Protein AF-A0A7M7HMA4-F1 (afdb_monomer_lite)

Sequence (168 aa):
MIIFNMAAGSAGEPGPPPCKVGDIVTCKNCLEVNIEGEVLAYDPTSRLLALKKPPTSSERKNLCDICIVNLNLVSDFQVKHENAEPPREPPSLDTNKLKRRTDENISEKMMLIQLNSKGISKQGIQLYQTIKKTLKCRWVEDKMIVNEDDRKISFIHILFSYKHVFIK

Structure (mmCIF, N/CA/C/O backbone):
data_AF-A0A7M7HMA4-F1
#
_entry.id   AF-A0A7M7HMA4-F1
#
loop_
_atom_site.group_PDB
_atom_site.id
_atom_site.type_symbol
_atom_site.label_atom_id
_atom_site.label_alt_id
_atom_site.label_comp_id
_atom_site.label_asym_id
_atom_site.label_entity_id
_atom_site.label_seq_id
_atom_site.pdbx_PDB_ins_code
_atom_site.Cartn_x
_atom_site.Cartn_y
_atom_site.Cartn_z
_atom_site.occupancy
_atom_site.B_iso_or_equiv
_atom_site.auth_seq_id
_atom_site.auth_comp_id
_atom_site.auth_asym_id
_atom_site.auth_atom_id
_atom_site.pdbx_PDB_model_num
ATOM 1 N N . MET A 1 1 ? 6.589 27.629 -18.989 1.00 33.84 1 MET A N 1
ATOM 2 C CA . MET A 1 1 ? 5.618 26.839 -19.773 1.00 33.84 1 MET A CA 1
ATOM 3 C C . MET A 1 1 ? 6.386 25.674 -20.376 1.00 33.84 1 MET A C 1
ATOM 5 O O . MET A 1 1 ? 7.094 25.876 -21.349 1.00 33.84 1 MET A O 1
ATOM 9 N N . ILE A 1 2 ? 6.378 24.512 -19.717 1.00 37.97 2 ILE A N 1
ATOM 10 C CA . ILE A 1 2 ? 7.010 23.303 -20.263 1.00 37.97 2 ILE A CA 1
ATOM 11 C C . ILE A 1 2 ? 5.974 22.680 -21.193 1.00 37.97 2 ILE A C 1
ATOM 13 O O . ILE A 1 2 ? 4.891 22.300 -20.753 1.00 37.97 2 ILE A O 1
ATOM 17 N N . ILE A 1 3 ? 6.270 22.692 -22.488 1.00 36.56 3 ILE A N 1
ATOM 18 C CA . ILE A 1 3 ? 5.412 22.134 -23.528 1.00 36.56 3 ILE A CA 1
ATOM 19 C C . ILE A 1 3 ? 5.593 20.615 -23.477 1.00 36.56 3 ILE A C 1
ATOM 21 O O . ILE A 1 3 ? 6.670 20.110 -23.784 1.00 36.56 3 ILE A O 1
ATOM 25 N N . PHE A 1 4 ? 4.549 19.889 -23.074 1.00 38.41 4 PHE A N 1
ATOM 26 C CA . PHE A 1 4 ? 4.471 18.449 -23.297 1.00 38.41 4 PHE A CA 1
ATOM 27 C C . PHE A 1 4 ? 4.302 18.228 -24.799 1.00 38.41 4 PHE A C 1
ATOM 29 O O . PHE A 1 4 ? 3.222 18.445 -25.346 1.00 38.41 4 PHE A O 1
ATOM 36 N N . ASN A 1 5 ? 5.371 17.814 -25.475 1.00 39.03 5 ASN A N 1
ATOM 37 C CA . ASN A 1 5 ? 5.280 17.338 -26.846 1.00 39.03 5 ASN A CA 1
ATOM 38 C C . ASN A 1 5 ? 4.687 15.922 -26.792 1.00 39.03 5 ASN A C 1
ATOM 40 O O . ASN A 1 5 ? 5.403 14.928 -26.697 1.00 39.03 5 ASN A O 1
ATOM 44 N N . MET A 1 6 ? 3.357 15.835 -26.770 1.00 40.09 6 MET A N 1
ATOM 45 C CA . MET A 1 6 ? 2.659 14.590 -27.064 1.00 40.09 6 MET A CA 1
ATOM 46 C C . MET A 1 6 ? 2.845 14.325 -28.554 1.00 40.09 6 MET A C 1
ATOM 48 O O . MET A 1 6 ? 2.221 14.975 -29.391 1.00 40.09 6 MET A O 1
ATOM 52 N N . ALA A 1 7 ? 3.739 13.396 -28.891 1.00 41.75 7 ALA A N 1
ATOM 53 C CA . ALA A 1 7 ? 3.762 12.821 -30.223 1.00 41.75 7 ALA A CA 1
ATOM 54 C C . ALA A 1 7 ? 2.378 12.209 -30.479 1.00 41.75 7 ALA A C 1
ATOM 56 O O . ALA A 1 7 ? 1.981 11.243 -29.828 1.00 41.75 7 ALA A O 1
ATOM 57 N N . ALA A 1 8 ? 1.631 12.818 -31.399 1.00 41.19 8 ALA A N 1
ATOM 58 C CA . ALA A 1 8 ? 0.378 12.301 -31.919 1.00 41.19 8 ALA A CA 1
ATOM 59 C C . ALA A 1 8 ? 0.677 11.061 -32.775 1.00 41.19 8 ALA A C 1
ATOM 61 O O . ALA A 1 8 ? 0.730 11.120 -33.999 1.00 41.19 8 ALA A O 1
ATOM 62 N N . GLY A 1 9 ? 0.943 9.941 -32.110 1.00 37.38 9 GLY A N 1
ATOM 63 C CA . GLY A 1 9 ? 0.923 8.614 -32.701 1.00 37.38 9 GLY A CA 1
ATOM 64 C C . GLY A 1 9 ? -0.357 7.927 -32.259 1.00 37.38 9 GLY A C 1
ATOM 65 O O . GLY A 1 9 ? -0.547 7.678 -31.072 1.00 37.38 9 GLY A O 1
ATOM 66 N N . SER A 1 10 ? -1.248 7.636 -33.202 1.00 47.34 10 SER A N 1
ATOM 67 C CA . SER A 1 10 ? -2.367 6.725 -32.980 1.00 47.34 10 SER A CA 1
ATOM 68 C C . SER A 1 10 ? -1.811 5.352 -32.595 1.00 47.34 10 SER A C 1
ATOM 70 O O . SER A 1 10 ? -1.368 4.595 -33.458 1.00 47.34 10 SER A O 1
ATOM 72 N N . ALA A 1 11 ? -1.798 5.033 -31.310 1.00 42.97 11 ALA A N 1
ATOM 73 C CA . ALA A 1 11 ? -1.409 3.723 -30.824 1.00 42.97 11 ALA A CA 1
ATOM 74 C C . ALA A 1 11 ? -2.515 3.238 -29.894 1.00 42.97 11 ALA A C 1
ATOM 76 O O . ALA A 1 11 ? -2.934 3.969 -28.996 1.00 42.97 11 ALA A O 1
ATOM 77 N N . GLY A 1 12 ? -3.003 2.017 -30.134 1.00 45.50 12 GLY A N 1
ATOM 78 C CA . GLY A 1 12 ? -3.779 1.285 -29.138 1.00 45.50 12 GLY A CA 1
ATOM 79 C C . GLY A 1 12 ? -3.065 1.318 -27.789 1.00 45.50 12 GLY A C 1
ATOM 80 O O . GLY A 1 12 ? -1.862 1.589 -27.744 1.00 45.50 12 GLY A O 1
ATOM 81 N N . GLU A 1 13 ? -3.819 1.105 -26.708 1.00 51.44 13 GLU A N 1
ATOM 82 C CA . GLU A 1 13 ? -3.288 1.201 -25.349 1.00 51.44 13 GLU A CA 1
ATOM 83 C C . GLU A 1 13 ? -1.876 0.615 -25.275 1.00 51.44 13 GLU A C 1
ATOM 85 O O . GLU A 1 13 ? -1.672 -0.521 -25.722 1.00 51.44 13 GLU A O 1
ATOM 90 N N . PRO A 1 14 ? -0.885 1.397 -24.806 1.00 64.62 14 PRO A N 1
ATOM 91 C CA . PRO A 1 14 ? 0.482 0.925 -24.783 1.00 64.62 14 PRO A CA 1
ATOM 92 C C . PRO A 1 14 ? 0.488 -0.392 -24.014 1.00 64.62 14 PRO A C 1
ATOM 94 O O . PRO A 1 14 ? -0.034 -0.467 -22.902 1.00 64.62 14 PRO A O 1
ATOM 97 N N . GLY A 1 15 ? 1.017 -1.442 -24.639 1.00 65.00 15 GLY A N 1
ATOM 98 C CA . GLY A 1 15 ? 1.047 -2.769 -24.042 1.00 65.00 15 GLY A CA 1
ATOM 99 C C . GLY A 1 15 ? 1.762 -2.777 -22.684 1.00 65.00 15 GLY A C 1
ATOM 100 O O . GLY A 1 15 ? 2.364 -1.769 -22.275 1.00 65.00 15 GLY A O 1
ATOM 101 N N . PRO A 1 16 ? 1.707 -3.910 -21.966 1.00 67.38 16 PRO A N 1
ATOM 102 C CA . PRO A 1 16 ? 2.502 -4.079 -20.760 1.00 67.38 16 PRO A CA 1
ATOM 103 C C . PRO A 1 16 ? 3.984 -3.785 -21.066 1.00 67.38 16 PRO A C 1
ATOM 105 O O . PRO A 1 16 ? 4.454 -4.086 -22.169 1.00 67.38 16 PRO A O 1
ATOM 108 N N . PRO A 1 17 ? 4.725 -3.172 -20.125 1.00 72.81 17 PRO A N 1
ATOM 109 C CA . PRO A 1 17 ? 6.148 -2.946 -20.287 1.00 72.81 17 PRO A CA 1
ATOM 110 C C . PRO A 1 17 ? 6.845 -4.295 -20.512 1.00 72.81 17 PRO A C 1
ATOM 112 O O . PRO A 1 17 ? 6.415 -5.307 -19.952 1.00 72.81 17 PRO A O 1
ATOM 115 N N . PRO A 1 18 ? 7.924 -4.329 -21.305 1.00 80.44 18 PRO A N 1
ATOM 116 C CA . PRO A 1 18 ? 8.637 -5.556 -21.647 1.00 80.44 18 PRO A CA 1
ATOM 117 C C . PRO A 1 18 ? 9.526 -6.045 -20.487 1.00 80.44 18 PRO A C 1
ATOM 119 O O . PRO A 1 18 ? 10.686 -6.367 -20.697 1.00 80.44 18 PRO A O 1
ATOM 122 N N . CYS A 1 19 ? 9.020 -6.049 -19.252 1.00 87.62 19 CYS A N 1
ATOM 123 C CA . CYS A 1 19 ? 9.751 -6.466 -18.056 1.00 87.62 19 CYS A CA 1
ATOM 124 C C . CYS A 1 19 ? 8.935 -7.457 -17.220 1.00 87.62 19 CYS A C 1
ATOM 126 O O . CYS A 1 19 ? 7.702 -7.399 -17.185 1.00 87.62 19 CYS A O 1
ATOM 128 N N . LYS A 1 20 ? 9.630 -8.315 -16.479 1.00 90.25 20 LYS A N 1
ATOM 129 C CA . LYS A 1 20 ? 9.062 -9.245 -15.495 1.00 90.25 20 LYS A CA 1
ATOM 130 C C . LYS A 1 20 ? 9.595 -8.953 -14.092 1.00 90.25 20 LYS A C 1
ATOM 132 O O . LYS A 1 20 ? 10.558 -8.216 -13.901 1.00 90.25 20 LYS A O 1
ATOM 137 N N . VAL A 1 21 ? 8.938 -9.535 -13.089 1.00 91.69 21 VAL A N 1
ATOM 138 C CA . VAL A 1 21 ? 9.388 -9.449 -11.692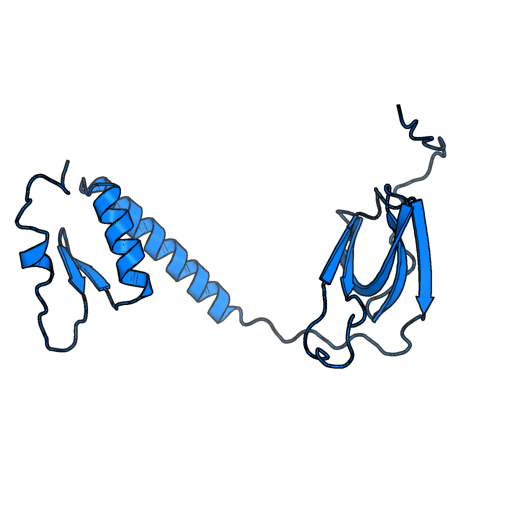 1.00 91.69 21 VAL A CA 1
ATOM 139 C C . VAL A 1 21 ? 10.815 -10.001 -11.570 1.00 91.69 21 VAL A C 1
ATOM 141 O O . VAL A 1 21 ? 11.129 -11.056 -12.119 1.00 91.69 21 VAL A O 1
ATOM 144 N N . GLY A 1 22 ? 11.665 -9.273 -10.849 1.00 91.88 22 GLY A N 1
ATOM 145 C CA . GLY A 1 22 ? 13.089 -9.546 -10.661 1.00 91.88 22 GLY A CA 1
ATOM 146 C C . GLY A 1 22 ? 14.014 -8.852 -11.665 1.00 91.88 22 GLY A C 1
ATOM 147 O O . GLY A 1 22 ? 15.205 -8.736 -11.388 1.00 91.88 22 GLY A O 1
ATOM 148 N N . ASP A 1 23 ? 13.508 -8.359 -12.800 1.00 94.06 23 ASP A N 1
ATOM 149 C CA . ASP A 1 23 ? 14.347 -7.616 -13.748 1.00 94.06 23 ASP A CA 1
ATOM 150 C C . ASP A 1 23 ? 14.871 -6.323 -13.114 1.00 94.06 23 ASP A C 1
ATOM 152 O O . ASP A 1 23 ? 14.167 -5.657 -12.352 1.00 94.06 23 ASP A O 1
ATOM 156 N N . ILE A 1 24 ? 16.089 -5.919 -13.471 1.00 94.38 24 ILE A N 1
ATOM 157 C CA . ILE A 1 24 ? 16.612 -4.593 -13.136 1.00 94.38 24 ILE A CA 1
ATOM 158 C C . ILE A 1 24 ? 16.277 -3.661 -14.287 1.00 94.38 24 ILE A C 1
ATOM 160 O O . ILE A 1 24 ? 16.725 -3.858 -15.419 1.00 94.38 24 ILE A O 1
ATOM 164 N N . VAL A 1 25 ? 15.518 -2.615 -13.984 1.00 95.38 25 VAL A N 1
ATOM 165 C CA . VAL A 1 25 ? 15.090 -1.618 -14.964 1.00 95.38 25 VAL A CA 1
ATOM 166 C C . VAL A 1 25 ? 15.605 -0.244 -14.582 1.00 95.38 25 VAL A C 1
ATOM 168 O O . VAL A 1 25 ? 15.855 0.056 -13.411 1.00 95.38 25 VAL A O 1
ATOM 171 N N . THR A 1 26 ? 15.735 0.615 -15.584 1.00 95.00 26 THR A N 1
ATOM 172 C CA . THR A 1 26 ? 15.928 2.045 -15.391 1.00 95.00 26 THR A CA 1
ATOM 173 C C . THR A 1 26 ? 14.817 2.805 -16.091 1.00 95.00 26 THR A C 1
ATOM 175 O O . THR A 1 26 ? 14.360 2.427 -17.168 1.00 95.00 26 THR A O 1
ATOM 178 N N . CYS A 1 27 ? 14.351 3.868 -15.455 1.00 93.38 27 CYS A N 1
ATOM 179 C CA . CYS A 1 27 ? 13.366 4.756 -16.034 1.00 93.38 27 CYS A CA 1
ATOM 180 C C . CYS A 1 27 ? 13.684 6.203 -15.696 1.00 93.38 27 CYS A C 1
ATOM 182 O O . CYS A 1 27 ? 14.262 6.500 -14.649 1.00 93.38 27 CYS A O 1
ATOM 184 N N . LYS A 1 28 ? 13.290 7.109 -16.581 1.00 94.38 28 LYS A N 1
ATOM 185 C CA . LYS A 1 28 ? 13.464 8.544 -16.399 1.00 94.38 28 LYS A CA 1
ATOM 186 C C . LYS A 1 28 ? 12.111 9.195 -16.165 1.00 94.38 28 LYS A C 1
ATOM 188 O O . LYS A 1 28 ? 11.208 9.074 -16.990 1.00 94.38 28 LYS A O 1
ATOM 193 N N . ASN A 1 29 ? 11.947 9.862 -15.028 1.00 89.31 29 ASN A N 1
ATOM 194 C CA . ASN A 1 29 ? 10.695 10.557 -14.729 1.00 89.31 29 ASN A CA 1
ATOM 195 C C . ASN A 1 29 ? 10.595 11.903 -15.474 1.00 89.31 29 ASN A C 1
ATOM 197 O O . ASN A 1 29 ? 11.555 12.385 -16.072 1.00 89.31 29 ASN A O 1
ATOM 201 N N . CYS A 1 30 ? 9.438 12.558 -15.375 1.00 86.75 30 CYS A N 1
ATOM 202 C CA . CYS A 1 30 ? 9.194 13.882 -15.959 1.00 86.75 30 CYS A CA 1
ATOM 203 C C . CYS A 1 30 ? 10.063 15.030 -15.396 1.00 86.75 30 CYS A C 1
ATOM 205 O O . CYS A 1 30 ? 9.975 16.152 -15.889 1.00 86.75 30 CYS A O 1
ATOM 207 N N . LEU A 1 31 ? 10.883 14.769 -14.372 1.00 89.56 31 LEU A N 1
ATOM 208 C CA . LEU A 1 31 ? 11.862 15.703 -13.809 1.00 89.56 31 LEU A CA 1
ATOM 209 C C . LEU A 1 31 ? 13.293 15.381 -14.270 1.00 89.56 31 LEU A C 1
ATOM 211 O O . LEU A 1 31 ? 14.246 15.866 -13.666 1.00 89.56 31 LEU A O 1
ATOM 215 N N . GLU A 1 32 ? 13.448 14.539 -15.298 1.00 89.75 32 GLU A N 1
ATOM 216 C CA . GLU A 1 32 ? 14.738 14.075 -15.823 1.00 89.75 32 GLU A CA 1
ATOM 217 C C . GLU A 1 32 ? 15.589 13.293 -14.802 1.00 89.75 32 GLU A C 1
ATOM 219 O O . GLU A 1 32 ? 16.795 13.116 -14.980 1.00 89.75 32 GLU A O 1
ATOM 224 N N . VAL A 1 33 ? 14.969 12.780 -13.734 1.00 91.44 33 VAL A N 1
ATOM 225 C CA . VAL A 1 33 ? 15.639 11.956 -12.724 1.00 91.44 33 VAL A CA 1
ATOM 226 C C . VAL A 1 33 ? 15.565 10.491 -13.133 1.00 91.44 33 VAL A C 1
ATOM 228 O O . VAL A 1 33 ? 14.477 9.940 -13.322 1.00 91.44 33 VAL A O 1
ATOM 231 N N . ASN A 1 34 ? 16.731 9.849 -13.208 1.00 93.12 34 ASN A N 1
ATOM 232 C CA . ASN A 1 34 ? 16.841 8.415 -13.438 1.00 93.12 34 ASN A CA 1
ATOM 233 C C . ASN A 1 34 ? 16.541 7.644 -12.150 1.00 93.12 34 ASN A C 1
ATOM 235 O O . ASN A 1 34 ? 17.104 7.914 -11.087 1.00 93.12 34 ASN A O 1
ATOM 239 N N . ILE A 1 35 ? 15.667 6.657 -12.266 1.00 93.38 35 ILE A N 1
ATOM 240 C CA . ILE A 1 35 ? 15.291 5.731 -11.210 1.00 93.38 35 ILE A CA 1
ATOM 241 C C . ILE A 1 35 ? 15.698 4.344 -11.686 1.00 93.38 35 ILE A C 1
ATOM 243 O O . ILE A 1 35 ? 15.300 3.911 -12.763 1.00 93.38 35 ILE A O 1
ATOM 247 N N . GLU A 1 36 ? 16.498 3.655 -10.884 1.00 94.31 36 GLU A N 1
ATOM 248 C CA . GLU A 1 36 ? 16.923 2.284 -11.141 1.00 94.31 36 GLU A CA 1
ATOM 249 C C . GLU A 1 36 ? 16.497 1.386 -9.984 1.00 94.31 36 GLU A C 1
ATOM 251 O O . GLU A 1 36 ? 16.572 1.785 -8.814 1.00 94.31 36 GLU A O 1
ATOM 256 N N . GLY A 1 37 ? 16.035 0.183 -10.311 1.00 94.31 37 GLY A N 1
ATOM 257 C CA . GLY A 1 37 ? 15.653 -0.798 -9.309 1.00 94.31 37 GLY A CA 1
ATOM 258 C C . GLY A 1 37 ? 15.188 -2.123 -9.893 1.00 94.31 37 GLY A C 1
ATOM 259 O O . GLY A 1 37 ? 14.932 -2.248 -11.089 1.00 94.31 37 GLY A O 1
ATOM 260 N N . GLU A 1 38 ? 15.079 -3.100 -9.002 1.00 94.12 38 GLU A N 1
ATOM 261 C CA . GLU A 1 38 ? 14.539 -4.431 -9.270 1.00 94.12 38 GLU A CA 1
ATOM 262 C C . GLU A 1 38 ? 13.004 -4.372 -9.294 1.00 94.12 38 GLU A C 1
ATOM 264 O O . GLU A 1 38 ? 12.386 -3.811 -8.382 1.00 94.12 38 GLU A O 1
ATOM 269 N N . VAL A 1 39 ? 12.375 -4.946 -10.317 1.00 94.31 39 VAL A N 1
ATOM 270 C CA . VAL A 1 39 ? 10.916 -4.990 -10.461 1.00 94.31 39 VAL A CA 1
ATOM 271 C C . VAL A 1 39 ? 10.313 -5.923 -9.414 1.00 94.31 39 VAL A C 1
ATOM 273 O O . VAL A 1 39 ? 10.564 -7.123 -9.419 1.00 94.31 39 VAL A O 1
ATOM 276 N N . LEU A 1 40 ? 9.459 -5.389 -8.542 1.00 93.12 40 LEU A N 1
ATOM 277 C CA . LEU A 1 40 ? 8.732 -6.172 -7.537 1.00 93.12 40 LEU A CA 1
ATOM 278 C C . LEU A 1 40 ? 7.330 -6.565 -7.998 1.00 93.12 40 LEU A C 1
ATOM 280 O O . LEU A 1 40 ? 6.850 -7.648 -7.676 1.00 93.12 40 LEU A O 1
ATOM 284 N N . ALA A 1 41 ? 6.650 -5.659 -8.698 1.00 92.56 41 ALA A N 1
ATOM 285 C CA . ALA A 1 41 ? 5.287 -5.852 -9.170 1.00 92.56 41 ALA A CA 1
ATOM 286 C C . ALA A 1 41 ? 4.951 -4.833 -10.259 1.00 92.56 41 ALA A C 1
ATOM 288 O O . ALA A 1 41 ? 5.509 -3.734 -10.290 1.00 92.56 41 ALA A O 1
ATOM 289 N N . TYR A 1 42 ? 3.985 -5.182 -11.100 1.00 92.38 42 TYR A N 1
ATOM 290 C CA . TYR A 1 42 ? 3.414 -4.305 -12.110 1.00 92.38 42 TYR A CA 1
ATOM 291 C C . TYR A 1 42 ? 1.890 -4.433 -12.072 1.00 92.38 42 TYR A C 1
ATOM 293 O O . TYR A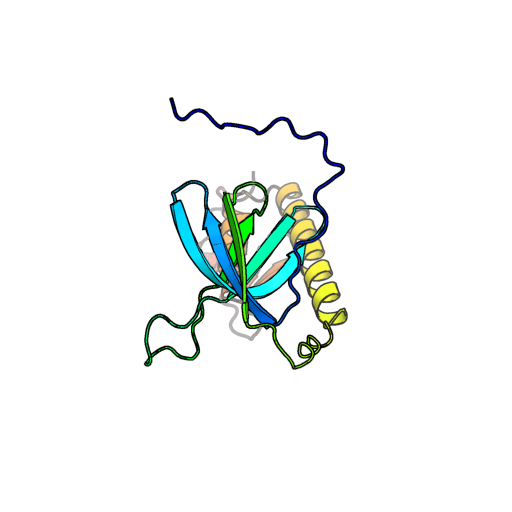 1 42 ? 1.376 -5.551 -12.094 1.00 92.38 42 TYR A O 1
ATOM 301 N N . ASP A 1 43 ? 1.182 -3.304 -12.002 1.00 91.44 43 ASP A N 1
ATOM 302 C CA . ASP A 1 43 ? -0.261 -3.261 -12.238 1.00 91.44 43 ASP A CA 1
ATOM 303 C C . ASP A 1 43 ? -0.538 -2.798 -13.677 1.00 91.44 43 ASP A C 1
ATOM 305 O O . ASP A 1 43 ? -0.310 -1.620 -13.986 1.00 91.44 43 ASP A O 1
ATOM 309 N N . PRO A 1 44 ? -1.062 -3.681 -14.548 1.00 88.38 44 PRO A N 1
ATOM 310 C CA . PRO A 1 44 ? -1.411 -3.329 -15.919 1.00 88.38 44 PRO A CA 1
ATOM 311 C C . PRO A 1 44 ? -2.432 -2.198 -16.016 1.00 88.38 44 PRO A C 1
ATOM 313 O O . PRO A 1 44 ? -2.310 -1.343 -16.888 1.00 88.38 44 PRO A O 1
ATOM 316 N N . THR A 1 45 ? -3.404 -2.163 -15.100 1.00 88.50 45 THR A N 1
ATOM 317 C CA . THR A 1 45 ? -4.557 -1.256 -15.196 1.00 88.50 45 THR A CA 1
ATOM 318 C C . THR A 1 45 ? -4.149 0.192 -14.956 1.00 88.50 45 THR A C 1
ATOM 320 O O . THR A 1 45 ? -4.429 1.071 -15.766 1.00 88.50 45 THR A O 1
ATOM 323 N N . SER A 1 46 ? -3.465 0.460 -13.842 1.00 90.69 46 SER A N 1
ATOM 324 C CA . SER A 1 46 ? -2.998 1.809 -13.501 1.00 90.69 46 SER A CA 1
ATOM 325 C C . SER A 1 46 ? -1.620 2.143 -14.077 1.00 90.69 46 SER A C 1
ATOM 327 O O . SER A 1 46 ? -1.150 3.273 -13.926 1.00 90.69 46 SER A O 1
ATOM 329 N N . ARG A 1 47 ? -0.974 1.180 -14.752 1.00 91.56 47 ARG A N 1
ATOM 330 C CA . ARG A 1 47 ? 0.396 1.271 -15.282 1.00 91.56 47 ARG A CA 1
ATOM 331 C C . ARG A 1 47 ? 1.402 1.706 -14.209 1.00 91.56 47 ARG A C 1
ATOM 333 O O . ARG A 1 47 ? 2.304 2.506 -14.467 1.00 91.56 47 ARG A O 1
ATOM 340 N N . LEU A 1 48 ? 1.238 1.173 -12.999 1.00 94.06 48 LEU A N 1
ATOM 341 C CA . LEU A 1 48 ? 2.133 1.407 -11.870 1.00 94.06 48 LEU A CA 1
ATOM 342 C C . LEU A 1 48 ? 3.159 0.277 -11.762 1.00 94.06 48 LEU A C 1
ATOM 344 O O . LEU A 1 48 ? 2.804 -0.901 -11.742 1.00 94.06 48 LEU A O 1
ATOM 348 N N . LEU A 1 49 ? 4.431 0.647 -11.650 1.00 94.62 49 LEU A N 1
ATOM 349 C CA . LEU A 1 49 ? 5.556 -0.265 -11.479 1.00 94.62 49 LEU A CA 1
ATOM 350 C C . LEU A 1 49 ? 6.168 -0.074 -10.089 1.00 94.62 49 LEU A C 1
ATOM 352 O O . LEU A 1 49 ? 6.574 1.032 -9.736 1.00 94.62 49 LEU A O 1
ATOM 356 N N . ALA A 1 50 ? 6.242 -1.141 -9.299 1.00 95.56 50 ALA A N 1
ATOM 357 C CA . ALA A 1 50 ? 6.915 -1.130 -8.006 1.00 95.56 50 ALA A CA 1
ATOM 358 C C . ALA A 1 50 ? 8.369 -1.582 -8.175 1.00 95.56 50 ALA A C 1
ATOM 360 O O . ALA A 1 50 ? 8.622 -2.689 -8.648 1.00 95.56 50 ALA A O 1
ATOM 361 N N . LEU A 1 51 ? 9.313 -0.738 -7.762 1.00 95.25 51 LEU A N 1
ATOM 362 C CA . LEU A 1 51 ? 10.751 -0.969 -7.860 1.00 95.25 51 LEU A CA 1
ATOM 363 C C . LEU A 1 51 ? 11.397 -0.995 -6.480 1.00 95.25 51 LEU A C 1
ATOM 365 O O . LEU A 1 51 ? 11.172 -0.098 -5.665 1.00 95.25 51 LEU A O 1
ATOM 369 N N . LYS A 1 52 ? 12.261 -1.976 -6.242 1.00 93.44 52 LYS A N 1
ATOM 370 C CA . LYS A 1 52 ? 13.170 -2.008 -5.098 1.00 93.44 52 LYS A CA 1
ATOM 371 C C . LYS A 1 52 ? 14.491 -1.370 -5.495 1.00 93.44 52 LYS A C 1
ATOM 373 O O . LYS A 1 52 ? 15.188 -1.866 -6.380 1.00 93.44 52 LYS A O 1
ATOM 378 N N . LYS A 1 53 ? 14.849 -0.276 -4.831 1.00 91.62 53 LYS A N 1
ATOM 379 C CA . LYS A 1 53 ? 16.127 0.391 -5.068 1.00 91.62 53 LYS A CA 1
ATOM 380 C C . LYS A 1 53 ? 17.283 -0.426 -4.487 1.00 91.62 53 LYS A C 1
ATOM 382 O O . LYS A 1 53 ? 17.117 -1.059 -3.436 1.00 91.62 53 LYS A O 1
ATOM 387 N N . PRO A 1 54 ? 18.463 -0.381 -5.124 1.00 83.12 54 PRO A N 1
ATOM 388 C CA . PRO A 1 54 ? 19.669 -0.922 -4.520 1.00 83.12 54 PRO A CA 1
ATOM 389 C C . PRO A 1 54 ? 19.970 -0.198 -3.192 1.00 83.12 54 PRO A C 1
ATOM 391 O O . PRO A 1 54 ? 19.648 0.986 -3.053 1.00 83.12 54 PRO A O 1
ATOM 394 N N . PRO A 1 55 ? 20.578 -0.875 -2.201 1.00 80.38 55 PRO A N 1
ATOM 395 C CA . PRO A 1 55 ? 20.912 -0.253 -0.925 1.00 80.38 55 PRO A CA 1
ATOM 396 C C . PRO A 1 55 ? 21.887 0.912 -1.118 1.00 80.38 55 PRO A C 1
ATOM 398 O O . PRO A 1 55 ? 22.930 0.757 -1.751 1.00 80.38 55 PRO A O 1
ATOM 401 N N . THR A 1 56 ? 21.591 2.062 -0.517 1.00 73.69 56 THR A N 1
ATOM 402 C CA . THR A 1 56 ? 22.443 3.261 -0.612 1.00 73.69 56 THR A CA 1
ATOM 403 C C . THR A 1 56 ? 23.718 3.157 0.235 1.00 73.69 56 THR A C 1
ATOM 405 O O . THR A 1 56 ? 24.663 3.907 0.014 1.00 73.69 56 THR A O 1
ATOM 408 N N . SER A 1 57 ? 23.770 2.245 1.218 1.00 71.19 57 SER A N 1
ATOM 409 C CA . SER A 1 57 ? 24.976 1.979 2.012 1.00 71.19 57 SER A CA 1
ATOM 410 C C . SER A 1 57 ? 25.155 0.494 2.331 1.00 71.19 57 SER A C 1
ATOM 412 O O . SER A 1 57 ? 24.193 -0.242 2.562 1.00 71.19 57 SER A O 1
ATOM 414 N N . SER A 1 58 ? 26.415 0.058 2.388 1.00 68.69 58 SER A N 1
ATOM 415 C CA . SER A 1 58 ? 26.821 -1.324 2.685 1.00 68.69 58 SER A CA 1
ATOM 416 C C . SER A 1 58 ? 26.469 -1.783 4.106 1.00 68.69 58 SER A C 1
ATOM 418 O O . SER A 1 58 ? 26.396 -2.985 4.360 1.00 68.69 58 SER A O 1
ATOM 420 N N . GLU A 1 59 ? 26.220 -0.844 5.020 1.00 71.81 59 GLU A N 1
ATOM 421 C CA . GLU A 1 59 ? 25.892 -1.090 6.430 1.00 71.81 59 GLU A CA 1
ATOM 422 C C . GLU A 1 59 ? 24.400 -1.381 6.663 1.00 71.81 59 GLU A C 1
ATOM 424 O O . GLU A 1 59 ? 24.035 -1.986 7.669 1.00 71.81 59 GLU A O 1
ATOM 429 N N . ARG A 1 60 ? 23.516 -0.999 5.728 1.00 68.50 60 ARG A N 1
ATOM 430 C CA . ARG A 1 60 ? 22.053 -1.127 5.865 1.00 68.50 60 ARG A CA 1
ATOM 431 C C . ARG A 1 60 ? 21.454 -2.140 4.890 1.00 68.50 60 ARG A C 1
ATOM 433 O O . ARG A 1 60 ? 20.426 -1.887 4.276 1.00 68.50 60 ARG A O 1
ATOM 440 N N . LYS A 1 61 ? 22.061 -3.327 4.789 1.00 68.44 61 LYS A N 1
ATOM 441 C CA . LYS A 1 61 ? 21.651 -4.392 3.844 1.00 68.44 61 LYS A CA 1
ATOM 442 C C . LYS A 1 61 ? 20.196 -4.862 3.996 1.00 68.44 61 LYS A C 1
ATOM 444 O O . LYS A 1 61 ? 19.624 -5.369 3.040 1.00 68.44 61 LYS A O 1
ATOM 449 N N . ASN A 1 62 ? 19.603 -4.680 5.178 1.00 71.81 62 ASN A N 1
ATOM 450 C CA . ASN A 1 62 ? 18.225 -5.089 5.477 1.00 71.81 62 ASN A CA 1
ATOM 451 C C . ASN A 1 62 ? 17.185 -3.983 5.221 1.00 71.81 62 ASN A C 1
ATOM 453 O O . ASN A 1 62 ? 15.992 -4.218 5.399 1.00 71.81 62 ASN A O 1
ATOM 457 N N . LEU A 1 63 ? 17.619 -2.778 4.843 1.00 79.38 63 LEU A N 1
ATOM 458 C CA . LEU A 1 63 ? 16.746 -1.661 4.493 1.00 79.38 63 LEU A CA 1
ATOM 459 C C . LEU A 1 63 ? 16.838 -1.444 2.986 1.00 79.38 63 LEU A C 1
ATOM 461 O O . LEU A 1 63 ? 17.923 -1.268 2.436 1.00 79.38 63 LEU A O 1
ATOM 465 N N . CYS A 1 64 ? 15.691 -1.458 2.322 1.00 82.94 64 CYS A N 1
ATOM 466 C CA . CYS A 1 64 ? 15.590 -1.111 0.914 1.00 82.94 64 CYS A CA 1
ATOM 467 C C . CYS A 1 64 ? 14.447 -0.120 0.725 1.00 82.94 64 CYS A C 1
ATOM 469 O O . CYS A 1 64 ? 13.408 -0.226 1.381 1.00 82.94 64 CYS A O 1
ATOM 471 N N . ASP A 1 65 ? 14.660 0.841 -0.167 1.00 90.19 65 ASP A N 1
ATOM 472 C CA . ASP A 1 65 ? 13.628 1.795 -0.538 1.00 90.19 65 ASP A CA 1
ATOM 473 C C . ASP A 1 65 ? 12.782 1.189 -1.656 1.00 90.19 65 ASP A C 1
ATOM 475 O O . ASP A 1 65 ? 13.305 0.775 -2.693 1.00 90.19 65 ASP A O 1
ATOM 479 N N . ILE A 1 66 ? 11.467 1.158 -1.453 1.00 93.12 66 ILE A N 1
ATOM 480 C CA . ILE A 1 66 ? 10.507 0.770 -2.486 1.00 93.12 66 ILE A CA 1
ATOM 481 C C . ILE A 1 66 ? 9.932 2.045 -3.102 1.00 93.12 66 ILE A C 1
ATOM 483 O O . ILE A 1 66 ? 9.448 2.929 -2.395 1.00 93.12 66 ILE A O 1
ATOM 487 N N . CYS A 1 67 ? 9.986 2.145 -4.425 1.00 93.06 67 CYS A N 1
ATOM 488 C CA . CYS A 1 67 ? 9.449 3.255 -5.199 1.00 93.06 67 CYS A CA 1
ATOM 489 C C . CYS A 1 67 ? 8.322 2.760 -6.105 1.00 93.06 67 CYS A C 1
ATOM 491 O O . CYS A 1 67 ? 8.438 1.700 -6.711 1.00 93.06 67 CYS A O 1
ATOM 493 N N . ILE A 1 68 ? 7.243 3.533 -6.208 1.00 95.38 68 ILE A N 1
ATOM 494 C CA . ILE A 1 68 ? 6.158 3.276 -7.155 1.00 95.38 68 ILE A CA 1
ATOM 495 C C . ILE A 1 68 ? 6.277 4.304 -8.276 1.00 95.38 68 ILE A C 1
ATOM 497 O O . ILE A 1 68 ? 6.223 5.510 -8.029 1.00 95.38 68 ILE A O 1
ATOM 501 N N . VAL A 1 69 ? 6.445 3.819 -9.499 1.00 93.81 69 VAL A N 1
ATOM 502 C CA . VAL A 1 69 ? 6.613 4.626 -10.705 1.00 93.81 69 VAL A CA 1
ATOM 503 C C . VAL A 1 69 ? 5.351 4.521 -11.548 1.00 93.81 69 VAL A C 1
ATOM 505 O O . VAL A 1 69 ? 4.913 3.427 -11.890 1.00 93.81 69 VAL A O 1
ATOM 508 N N . ASN A 1 70 ? 4.771 5.664 -11.908 1.00 93.50 70 ASN A N 1
ATOM 509 C CA . ASN A 1 70 ? 3.699 5.719 -12.895 1.00 93.50 70 ASN A CA 1
ATOM 510 C C . ASN A 1 70 ? 4.307 5.768 -14.295 1.00 93.50 70 ASN A C 1
ATOM 512 O O . ASN A 1 70 ? 4.872 6.790 -14.683 1.00 93.50 70 ASN A O 1
ATOM 516 N N . LEU A 1 71 ? 4.168 4.681 -15.056 1.00 91.62 71 LEU A N 1
ATOM 517 C CA . LEU A 1 71 ? 4.756 4.561 -16.391 1.00 91.62 71 LEU A CA 1
ATOM 518 C C . LEU A 1 71 ? 4.140 5.527 -17.411 1.00 91.62 71 LEU A C 1
ATOM 520 O O . LEU A 1 71 ? 4.726 5.737 -18.465 1.00 91.62 71 LEU A O 1
ATOM 524 N N . ASN A 1 72 ? 2.998 6.152 -17.109 1.00 90.75 72 ASN A N 1
ATOM 525 C CA . ASN A 1 72 ? 2.440 7.222 -17.945 1.00 90.75 72 ASN A CA 1
ATOM 526 C C . ASN A 1 72 ? 3.204 8.549 -17.810 1.00 90.75 72 ASN A C 1
ATOM 528 O O . ASN A 1 72 ? 3.017 9.448 -18.623 1.00 90.75 72 ASN A O 1
ATOM 532 N N . LEU A 1 73 ? 4.030 8.693 -16.770 1.00 91.19 73 LEU A N 1
ATOM 533 C CA . LEU A 1 73 ? 4.789 9.910 -16.453 1.00 91.19 73 LEU A CA 1
ATOM 534 C C . LEU A 1 73 ? 6.305 9.704 -16.598 1.00 91.19 73 LEU A C 1
ATOM 536 O O . LEU A 1 73 ? 7.103 10.456 -16.032 1.00 91.19 73 LEU A O 1
ATOM 540 N N . VAL A 1 74 ? 6.690 8.664 -17.332 1.00 91.19 74 VAL A N 1
ATOM 541 C CA . VAL A 1 74 ? 8.073 8.288 -17.614 1.00 91.19 74 VAL A CA 1
ATOM 542 C C . VAL A 1 74 ? 8.384 8.641 -19.065 1.00 91.19 74 VAL A C 1
ATOM 544 O O . VAL A 1 74 ? 7.604 8.320 -19.958 1.00 91.19 74 VAL A O 1
ATOM 547 N N . SER A 1 75 ? 9.509 9.315 -19.297 1.00 90.38 75 SER A N 1
ATOM 548 C CA . SER A 1 75 ? 9.966 9.700 -20.638 1.00 90.38 75 SER A CA 1
ATOM 549 C C . SER A 1 75 ? 10.844 8.638 -21.303 1.00 90.38 75 SER A C 1
ATOM 551 O O . SER A 1 75 ? 10.926 8.606 -22.526 1.00 90.38 75 SER A O 1
ATOM 553 N N . ASP A 1 76 ? 11.476 7.764 -20.517 1.00 89.44 76 ASP A N 1
ATOM 554 C CA . ASP A 1 76 ? 12.334 6.678 -21.002 1.00 89.44 76 ASP A CA 1
ATOM 555 C C . ASP A 1 76 ? 12.264 5.469 -20.059 1.00 89.44 76 ASP A C 1
ATOM 557 O O . ASP A 1 76 ? 12.250 5.639 -18.838 1.00 89.44 76 ASP A O 1
ATOM 561 N N . PHE A 1 77 ? 12.223 4.258 -20.615 1.00 91.94 77 PHE A N 1
ATOM 562 C CA . PHE A 1 77 ? 12.142 2.997 -19.878 1.00 91.94 77 PHE A CA 1
ATOM 563 C C . PHE A 1 77 ? 13.003 1.932 -20.557 1.00 91.94 77 PHE A C 1
ATOM 565 O O . PHE A 1 77 ? 12.816 1.640 -21.737 1.00 91.94 77 PHE A O 1
ATOM 572 N N . GLN A 1 78 ? 13.913 1.316 -19.802 1.00 93.00 78 GLN A N 1
ATOM 573 C CA . GLN A 1 78 ? 14.844 0.312 -20.317 1.00 93.00 78 GLN A CA 1
ATOM 574 C C . GLN A 1 78 ? 15.037 -0.824 -19.312 1.00 93.00 78 GLN A C 1
ATOM 576 O O . GLN A 1 78 ? 15.196 -0.593 -18.110 1.00 93.00 78 GLN A O 1
ATOM 581 N N . VAL A 1 79 ? 15.086 -2.058 -19.813 1.00 94.50 79 VAL A N 1
ATOM 582 C CA . VAL A 1 79 ? 15.499 -3.230 -19.032 1.00 94.50 79 VAL A CA 1
ATOM 583 C C . VAL A 1 79 ? 17.019 -3.339 -19.113 1.00 94.50 79 VAL A C 1
ATOM 585 O O . VAL A 1 79 ? 17.576 -3.471 -20.198 1.00 94.50 79 VAL A O 1
ATOM 588 N N . LYS A 1 80 ? 17.700 -3.241 -17.968 1.00 93.19 80 LYS A N 1
ATOM 589 C CA . LYS A 1 80 ? 19.165 -3.351 -17.874 1.00 93.19 80 LYS A CA 1
ATOM 590 C C . LYS A 1 80 ? 19.622 -4.789 -17.687 1.00 93.19 80 LYS A C 1
ATOM 592 O O . LYS A 1 80 ? 20.658 -5.179 -18.217 1.00 93.19 80 LYS A O 1
ATOM 597 N N . HIS A 1 81 ? 18.883 -5.548 -16.888 1.00 92.69 81 HIS A N 1
ATOM 598 C CA . HIS A 1 81 ? 19.202 -6.934 -16.594 1.00 92.69 81 HIS A CA 1
ATOM 599 C C . HIS A 1 81 ? 17.917 -7.740 -16.490 1.00 92.69 81 HIS A C 1
ATOM 601 O O . HIS A 1 81 ? 17.064 -7.438 -15.657 1.00 92.69 81 HIS A O 1
ATOM 607 N N . GLU A 1 82 ? 17.798 -8.761 -17.327 1.00 91.31 82 GLU A N 1
ATOM 608 C CA . GLU A 1 82 ? 16.709 -9.722 -17.239 1.00 91.31 82 GLU A CA 1
ATOM 609 C C . GLU A 1 82 ? 17.040 -10.762 -16.176 1.00 91.31 82 GLU A C 1
ATOM 611 O O . GLU A 1 82 ? 18.104 -11.384 -16.203 1.00 91.31 82 GLU A O 1
ATOM 616 N N . ASN A 1 83 ? 16.117 -10.980 -15.248 1.00 88.69 83 ASN A N 1
ATOM 617 C CA . ASN A 1 83 ? 16.284 -12.017 -14.248 1.00 88.69 83 ASN A CA 1
ATOM 618 C C . ASN A 1 83 ? 16.111 -13.397 -14.894 1.00 88.69 83 ASN A C 1
ATOM 620 O O . ASN A 1 83 ? 15.080 -13.691 -15.504 1.00 88.69 83 ASN A O 1
ATOM 624 N N . ALA A 1 84 ? 17.110 -14.265 -14.767 1.00 83.31 84 ALA A N 1
ATOM 625 C CA . ALA A 1 84 ? 17.040 -15.623 -15.300 1.00 83.31 84 ALA A CA 1
ATOM 626 C C . ALA A 1 84 ? 16.176 -16.548 -14.427 1.00 83.31 84 ALA A C 1
ATOM 628 O O . ALA A 1 84 ? 15.592 -17.506 -14.934 1.00 83.31 84 ALA A O 1
ATOM 629 N N . GLU A 1 85 ? 16.076 -16.261 -13.128 1.00 83.50 85 GLU A N 1
ATOM 630 C CA . GLU A 1 85 ? 15.359 -17.103 -12.175 1.00 83.50 85 GLU A CA 1
ATOM 631 C C . GLU A 1 85 ? 13.873 -16.722 -12.088 1.00 83.50 85 GLU A C 1
ATOM 633 O O . GLU A 1 85 ? 13.522 -15.541 -12.154 1.00 83.50 85 GLU A O 1
ATOM 638 N N . PRO A 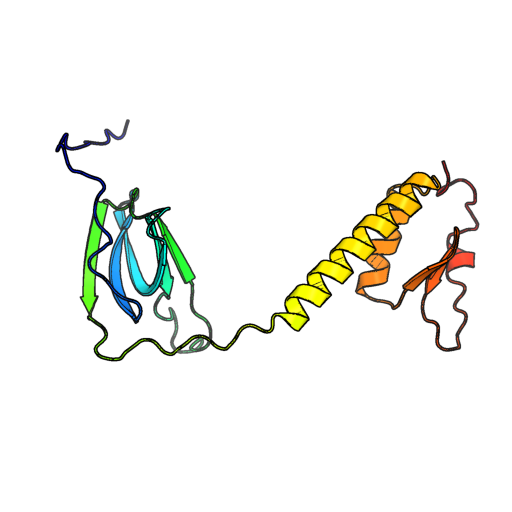1 86 ? 12.962 -17.694 -11.918 1.00 78.25 86 PRO A N 1
ATOM 639 C CA . PRO A 1 86 ? 11.567 -17.379 -11.658 1.00 78.25 86 PRO A CA 1
ATOM 640 C C . PRO A 1 86 ? 11.429 -16.648 -10.308 1.00 78.25 86 PRO A C 1
ATOM 642 O O . PRO A 1 86 ? 12.104 -17.011 -9.340 1.00 78.25 86 PRO A O 1
ATOM 645 N N . PRO A 1 87 ? 10.542 -15.640 -10.204 1.00 77.19 87 PRO A N 1
ATOM 646 C CA . PRO A 1 87 ? 10.258 -14.976 -8.938 1.00 77.19 87 PRO A CA 1
ATOM 647 C C . PRO A 1 87 ? 9.843 -15.982 -7.865 1.00 77.19 87 PRO A C 1
ATOM 649 O O . PRO A 1 87 ? 9.048 -16.888 -8.124 1.00 77.19 87 PRO A O 1
ATOM 652 N N . ARG A 1 88 ? 10.341 -15.801 -6.637 1.00 78.69 88 ARG A N 1
ATOM 653 C CA . ARG A 1 88 ? 9.896 -16.610 -5.497 1.00 78.69 88 ARG A CA 1
ATOM 654 C C . ARG A 1 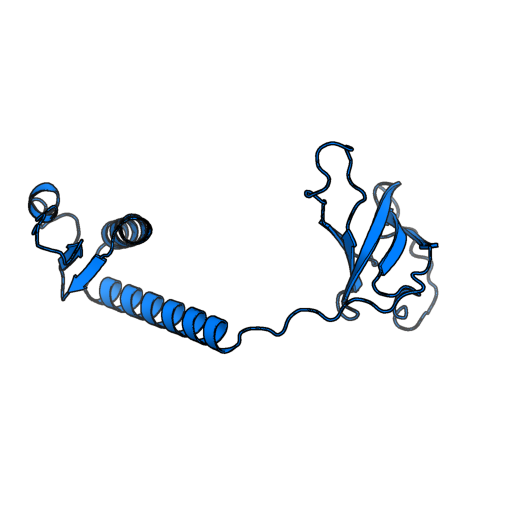88 ? 8.394 -16.412 -5.289 1.00 78.69 88 ARG A C 1
ATOM 656 O O . ARG A 1 88 ? 7.929 -15.275 -5.207 1.00 78.69 88 ARG A O 1
ATOM 663 N N . GLU A 1 89 ? 7.663 -17.512 -5.127 1.00 81.62 89 GLU A N 1
ATOM 664 C CA . GLU A 1 89 ? 6.241 -17.447 -4.804 1.00 81.62 89 GLU A CA 1
ATOM 665 C C . GLU A 1 89 ? 6.013 -16.688 -3.485 1.00 81.62 89 GLU A C 1
ATOM 667 O O . GLU A 1 89 ? 6.716 -16.927 -2.492 1.00 81.62 89 GLU A O 1
ATOM 672 N N . PRO A 1 90 ? 5.049 -15.751 -3.449 1.00 80.19 90 PRO A N 1
ATOM 673 C CA . PRO A 1 90 ? 4.717 -15.054 -2.222 1.00 80.19 90 PRO A CA 1
ATOM 674 C C . PRO A 1 90 ? 4.159 -16.044 -1.187 1.00 80.19 90 PRO A C 1
ATOM 676 O O . PRO A 1 90 ? 3.494 -17.018 -1.546 1.00 80.19 90 PRO A O 1
ATOM 679 N N . PRO A 1 91 ? 4.389 -15.803 0.115 1.00 85.25 91 PRO A N 1
ATOM 680 C CA . PRO A 1 91 ? 3.829 -16.650 1.157 1.00 85.25 91 PRO A CA 1
ATOM 681 C C . PRO A 1 91 ? 2.300 -16.650 1.086 1.00 85.25 91 PRO A C 1
ATOM 683 O O . PRO A 1 91 ? 1.674 -15.623 0.810 1.00 85.25 91 PRO A O 1
ATOM 686 N N . SER A 1 92 ? 1.696 -17.802 1.384 1.00 89.88 92 SER A N 1
ATOM 687 C CA . SER A 1 92 ? 0.240 -17.928 1.445 1.00 89.88 92 SER A CA 1
ATOM 688 C C . SER A 1 92 ? -0.357 -16.935 2.443 1.00 89.88 92 SER A C 1
ATOM 690 O O . SER A 1 92 ? 0.117 -16.784 3.572 1.00 89.88 92 SER A O 1
ATOM 692 N N . LEU A 1 93 ? -1.414 -16.251 2.015 1.00 89.31 93 LEU A N 1
ATOM 693 C CA . LEU A 1 93 ? -2.099 -15.247 2.815 1.00 89.31 93 LEU A CA 1
ATOM 694 C C . LEU A 1 93 ? -2.969 -15.913 3.888 1.00 89.31 93 LEU A C 1
ATOM 696 O O . LEU A 1 93 ? -3.821 -16.742 3.577 1.00 89.31 93 LEU A O 1
ATOM 700 N N . ASP A 1 94 ? -2.814 -15.502 5.147 1.00 93.81 94 ASP A N 1
ATOM 701 C CA . ASP A 1 94 ? -3.682 -15.958 6.238 1.00 93.81 94 ASP A CA 1
ATOM 702 C C . ASP A 1 94 ? -5.045 -15.244 6.178 1.00 93.81 94 ASP A C 1
ATOM 704 O O . ASP A 1 94 ? -5.258 -14.162 6.743 1.00 93.81 94 ASP A O 1
ATOM 708 N N . THR A 1 95 ? -5.983 -15.859 5.460 1.00 95.75 95 THR A N 1
ATOM 709 C CA . THR A 1 95 ? -7.353 -15.358 5.285 1.00 95.75 95 THR A CA 1
ATOM 710 C C . THR A 1 95 ? -8.140 -15.331 6.594 1.00 95.75 95 THR A C 1
ATOM 712 O O . THR A 1 95 ? -8.973 -14.442 6.782 1.00 95.75 95 THR A O 1
ATOM 715 N N . ASN A 1 96 ? -7.840 -16.225 7.541 1.00 96.00 96 ASN A N 1
ATOM 716 C CA . ASN A 1 96 ? -8.485 -16.254 8.854 1.00 96.00 96 ASN A CA 1
ATOM 717 C C . ASN A 1 96 ? -8.080 -15.038 9.689 1.00 96.00 96 ASN A C 1
ATOM 719 O O . ASN A 1 96 ? -8.932 -14.381 10.292 1.00 96.00 96 ASN A O 1
ATOM 723 N N . LYS A 1 97 ? -6.793 -14.677 9.676 1.00 95.12 97 LYS A N 1
ATOM 724 C CA . LYS A 1 97 ? -6.298 -13.459 10.331 1.00 95.12 97 LYS A CA 1
ATOM 725 C C . LYS A 1 97 ? -6.906 -12.201 9.721 1.00 95.12 97 LYS A C 1
ATOM 727 O O . LYS A 1 97 ? -7.237 -11.277 10.465 1.00 95.12 97 LYS A O 1
ATOM 732 N N . LEU A 1 98 ? -7.063 -12.148 8.398 1.00 94.38 98 LEU A N 1
ATOM 733 C CA . LEU A 1 98 ? -7.728 -11.024 7.733 1.00 94.38 98 LEU A CA 1
ATOM 734 C C . LEU A 1 98 ? -9.203 -10.927 8.112 1.00 94.38 98 LEU A C 1
ATOM 736 O O . LEU A 1 98 ? -9.651 -9.847 8.490 1.00 94.38 98 LEU A O 1
ATOM 740 N N . LYS A 1 99 ? -9.932 -12.046 8.080 1.00 96.94 99 LYS A N 1
ATOM 741 C CA . LYS A 1 99 ? -11.335 -12.099 8.497 1.00 96.94 99 LYS A CA 1
ATOM 742 C C . LYS A 1 99 ? -11.498 -11.622 9.938 1.00 96.94 99 LYS A C 1
ATOM 744 O O . LYS A 1 99 ? -12.280 -10.712 10.182 1.00 96.94 99 LYS A O 1
ATOM 749 N N . ARG A 1 100 ? -10.674 -12.128 10.861 1.00 96.94 100 ARG A N 1
ATOM 750 C CA . ARG A 1 100 ? -10.682 -11.691 12.263 1.00 96.94 100 ARG A CA 1
ATOM 751 C C . ARG A 1 100 ? -10.459 -10.183 12.398 1.00 96.94 100 ARG A C 1
ATOM 753 O O . ARG A 1 100 ? -11.208 -9.530 13.111 1.00 96.94 100 ARG A O 1
ATOM 760 N N . ARG A 1 101 ? -9.479 -9.612 11.685 1.00 95.50 101 ARG A N 1
ATOM 761 C CA . ARG A 1 101 ? -9.235 -8.155 11.692 1.00 95.50 101 ARG A CA 1
ATOM 762 C C . ARG A 1 101 ? -10.435 -7.369 11.163 1.00 95.50 101 ARG A C 1
ATOM 764 O O . ARG A 1 101 ? -10.723 -6.286 11.663 1.00 95.50 101 ARG A O 1
ATOM 771 N N . THR A 1 102 ? -11.110 -7.878 10.137 1.00 97.38 102 THR A N 1
ATOM 772 C CA . THR A 1 102 ? -12.325 -7.261 9.595 1.00 97.38 102 THR A CA 1
ATOM 773 C C . THR A 1 102 ? -13.453 -7.298 10.620 1.00 97.38 102 THR A C 1
ATOM 775 O O . THR A 1 102 ? -14.032 -6.252 10.909 1.00 97.38 102 THR A O 1
ATOM 778 N N . ASP A 1 103 ? -13.705 -8.456 11.227 1.00 97.12 103 ASP A N 1
ATOM 779 C CA . ASP A 1 103 ? -14.751 -8.640 12.235 1.00 97.12 103 ASP A CA 1
ATOM 780 C C . ASP A 1 103 ? -14.495 -7.770 13.481 1.00 97.12 103 ASP A C 1
ATOM 782 O O . ASP A 1 103 ? -15.406 -7.101 13.971 1.00 97.12 103 ASP A O 1
ATOM 786 N N . GLU A 1 104 ? -13.244 -7.693 13.950 1.00 93.25 104 GLU A N 1
ATOM 787 C CA . GLU A 1 104 ? -12.818 -6.812 15.048 1.00 93.25 104 GLU A CA 1
ATOM 788 C C . GLU A 1 104 ? -13.073 -5.332 14.721 1.00 93.25 104 GLU A C 1
ATOM 790 O O . GLU A 1 104 ? -13.662 -4.612 15.530 1.00 93.25 104 GLU A O 1
ATOM 795 N N . ASN A 1 105 ? -12.696 -4.884 13.518 1.00 93.56 105 ASN A N 1
ATOM 796 C CA . ASN A 1 105 ? -12.926 -3.508 13.066 1.00 93.56 105 ASN A CA 1
ATOM 797 C C . ASN A 1 105 ? -14.419 -3.174 12.940 1.00 93.56 105 ASN A C 1
ATOM 799 O O . ASN A 1 105 ? -14.828 -2.050 13.239 1.00 93.56 105 ASN A O 1
ATOM 803 N N . ILE A 1 106 ? -15.239 -4.120 12.472 1.00 96.56 106 ILE A N 1
ATOM 804 C CA . ILE A 1 106 ? -16.694 -3.944 12.375 1.00 96.56 106 ILE A CA 1
ATOM 805 C C . ILE A 1 106 ? -17.292 -3.831 13.776 1.00 96.56 106 ILE A C 1
ATOM 807 O O . ILE A 1 106 ? -18.013 -2.872 14.052 1.00 96.56 106 ILE A O 1
ATOM 811 N N . SER A 1 107 ? -16.959 -4.766 14.667 1.00 91.69 107 SER A N 1
ATOM 812 C CA . SER A 1 107 ? -17.441 -4.781 16.050 1.00 91.69 107 SER A CA 1
ATOM 813 C C . SER A 1 107 ? -17.079 -3.489 16.790 1.00 91.69 107 SER A C 1
ATOM 815 O O . SER A 1 107 ? -17.934 -2.865 17.421 1.00 91.69 107 SER A O 1
ATOM 817 N N . GLU A 1 108 ? -15.844 -3.007 16.628 1.00 88.38 108 GLU A N 1
ATOM 818 C CA . GLU A 1 108 ? -15.404 -1.739 17.212 1.00 88.38 108 GLU A CA 1
ATOM 819 C C . GLU A 1 108 ? -16.189 -0.541 16.666 1.00 88.38 108 GLU A C 1
ATOM 821 O O . GLU A 1 108 ? -16.649 0.296 17.442 1.00 88.38 108 GLU A O 1
ATOM 826 N N . LYS A 1 109 ? -16.404 -0.455 15.349 1.00 91.94 109 LYS A N 1
ATOM 827 C CA . LYS A 1 109 ? -17.207 0.630 14.761 1.00 91.94 109 LYS A CA 1
ATOM 828 C C . LYS A 1 109 ? -18.652 0.606 15.258 1.00 91.94 109 LYS A C 1
ATOM 830 O O . LYS A 1 109 ? -19.184 1.661 15.599 1.00 91.94 109 LYS A O 1
ATOM 835 N N . MET A 1 110 ? -19.267 -0.572 15.343 1.00 92.38 110 MET A N 1
ATOM 836 C CA . MET A 1 110 ? -20.629 -0.723 15.867 1.00 92.38 110 MET A CA 1
ATOM 837 C C . MET A 1 110 ? -20.721 -0.285 17.330 1.00 92.38 110 MET A C 1
ATOM 839 O O . MET A 1 110 ? -21.632 0.454 17.701 1.00 92.38 110 MET A O 1
ATOM 843 N N . MET A 1 111 ? -19.736 -0.658 18.145 1.00 87.06 111 MET A N 1
ATOM 844 C CA . MET A 1 111 ? -19.630 -0.212 19.530 1.00 87.06 111 MET A CA 1
ATOM 845 C C . MET A 1 111 ? -19.535 1.317 19.631 1.00 87.06 111 MET A C 1
ATOM 847 O O . MET A 1 111 ? -20.255 1.926 20.417 1.00 87.06 111 MET A O 1
ATOM 851 N N . LEU A 1 112 ? -18.698 1.966 18.816 1.00 87.00 112 LEU A N 1
ATOM 852 C CA . LEU A 1 112 ? -18.575 3.430 18.806 1.00 87.00 112 LEU A CA 1
ATOM 853 C C . LEU A 1 112 ? -19.894 4.124 18.431 1.00 87.00 112 LEU A C 1
ATOM 855 O O . LEU A 1 112 ? -20.242 5.138 19.038 1.00 87.00 112 LEU A O 1
ATOM 859 N N . ILE A 1 113 ? -20.647 3.565 17.477 1.00 89.75 113 ILE A N 1
ATOM 860 C CA . ILE A 1 113 ? -21.983 4.058 17.107 1.00 89.75 113 ILE A CA 1
ATOM 861 C C . ILE A 1 113 ? -22.941 3.958 18.302 1.00 89.75 113 ILE A C 1
ATOM 863 O O . ILE A 1 113 ? -23.639 4.927 18.596 1.00 89.75 113 ILE A O 1
ATOM 867 N N . GLN A 1 114 ? -22.932 2.836 19.029 1.00 88.00 114 GLN A N 1
ATOM 868 C CA . GLN A 1 114 ? -23.770 2.638 20.218 1.00 88.00 114 GLN A CA 1
ATOM 869 C C . GLN A 1 114 ? -23.424 3.605 21.359 1.00 88.00 114 GLN A C 1
ATOM 871 O O . GLN A 1 114 ? -24.311 4.137 22.023 1.00 88.00 114 GLN A O 1
ATOM 876 N N . LEU A 1 115 ? -22.137 3.856 21.604 1.00 82.25 115 LEU A N 1
ATOM 877 C CA . LEU A 1 115 ? -21.697 4.824 22.616 1.00 82.25 115 LEU A CA 1
ATOM 878 C C . LEU A 1 115 ? -22.162 6.237 22.256 1.00 82.25 115 LEU A C 1
ATOM 880 O O . LEU A 1 115 ? -22.678 6.962 23.106 1.00 82.25 115 LEU A O 1
ATOM 884 N N . ASN A 1 116 ? -22.047 6.596 20.977 1.00 85.44 116 ASN A N 1
ATOM 885 C CA . ASN A 1 116 ? -22.538 7.869 20.473 1.00 85.44 116 ASN A CA 1
ATOM 886 C C . ASN A 1 116 ? -24.071 7.979 20.592 1.00 85.44 116 ASN A C 1
ATOM 888 O O . ASN A 1 116 ? -24.566 9.026 21.003 1.00 85.44 116 ASN A O 1
ATOM 892 N N . SER A 1 117 ? -24.832 6.911 20.311 1.00 85.50 117 SER A N 1
ATOM 893 C CA . SER A 1 117 ? -26.296 6.913 20.490 1.00 85.50 117 SER A CA 1
ATOM 894 C C . SER A 1 117 ? -26.729 7.002 21.954 1.00 85.50 117 SER A C 1
ATOM 896 O O . SER A 1 117 ? -27.817 7.487 22.236 1.00 85.50 117 SER A O 1
ATOM 898 N N . LYS A 1 118 ? -25.881 6.566 22.893 1.00 82.94 118 LYS A N 1
ATOM 899 C CA . LYS A 1 118 ? -26.097 6.716 24.342 1.00 82.94 118 LYS A CA 1
ATOM 900 C C . LYS A 1 118 ? -25.724 8.103 24.882 1.00 82.94 118 LYS A C 1
ATOM 902 O O . LYS A 1 118 ? -25.765 8.309 26.089 1.00 82.94 118 LYS A O 1
ATOM 907 N N . GLY A 1 119 ? -25.343 9.045 24.018 1.00 83.12 119 GLY A N 1
ATOM 908 C CA . GLY A 1 119 ? -25.034 10.419 24.418 1.00 83.12 119 GLY A CA 1
ATOM 909 C C . GLY A 1 119 ? -23.628 10.617 24.986 1.00 83.12 119 GLY A C 1
ATOM 910 O O . GLY A 1 119 ? -23.346 11.686 25.528 1.00 83.12 119 GLY A O 1
ATOM 911 N N . ILE A 1 120 ? -22.731 9.633 24.845 1.00 82.69 120 ILE A N 1
ATOM 912 C CA . ILE A 1 120 ? -21.338 9.782 25.277 1.00 82.69 120 ILE A CA 1
ATOM 913 C C . ILE A 1 120 ? -20.647 10.829 24.401 1.00 82.69 120 ILE A C 1
ATOM 915 O O . ILE A 1 120 ? -20.717 10.792 23.170 1.00 82.69 120 ILE A O 1
ATOM 919 N N . SER A 1 121 ? -19.961 11.776 25.037 1.00 84.25 121 SER A N 1
ATOM 920 C CA . SER A 1 121 ? -19.293 12.868 24.335 1.00 84.25 121 SER A CA 1
ATOM 921 C C . SER A 1 121 ? -18.160 12.364 23.430 1.00 84.25 121 SER A C 1
ATOM 923 O O . SER A 1 121 ? -17.504 11.353 23.693 1.00 84.25 121 SER A O 1
ATOM 925 N N . LYS A 1 122 ? -17.862 13.122 22.365 1.00 86.38 122 LYS A N 1
ATOM 926 C CA . LYS A 1 122 ? -16.732 12.832 21.461 1.00 86.38 122 LYS A CA 1
ATOM 927 C C . LYS A 1 122 ? -15.401 12.722 22.216 1.00 86.38 122 LYS A C 1
ATOM 929 O O . LYS A 1 122 ? -14.577 11.882 21.870 1.00 86.38 122 LYS A O 1
ATOM 934 N N . GLN A 1 123 ? -15.217 13.538 23.255 1.00 84.00 123 GLN A N 1
ATOM 935 C CA . GLN A 1 123 ? -14.034 13.511 24.119 1.00 84.00 123 GLN A CA 1
ATOM 936 C C . GLN A 1 123 ? -13.961 12.204 24.920 1.00 84.00 123 GLN A C 1
ATOM 938 O O . GLN A 1 123 ? -12.892 11.609 25.015 1.00 84.00 123 GLN A O 1
ATOM 943 N N . GLY A 1 124 ? -15.094 11.711 25.436 1.00 82.88 124 GLY A N 1
ATOM 944 C CA . GLY A 1 124 ? -15.164 10.419 26.128 1.00 82.88 124 GLY A CA 1
ATOM 945 C C . GLY A 1 124 ? -14.831 9.246 25.206 1.00 82.88 124 GLY A C 1
ATOM 946 O O . GLY A 1 124 ? -14.072 8.350 25.577 1.00 82.88 124 GLY A O 1
ATOM 947 N N . ILE A 1 125 ? -15.319 9.294 23.964 1.00 84.75 125 ILE A N 1
ATOM 948 C CA . ILE A 1 125 ? -14.984 8.309 22.928 1.00 84.75 125 ILE A CA 1
ATOM 949 C C . ILE A 1 125 ? -13.480 8.340 22.591 1.00 84.75 125 ILE A C 1
ATOM 951 O O . ILE A 1 125 ? -12.840 7.288 22.542 1.00 84.75 125 ILE A O 1
ATOM 955 N N . GLN A 1 126 ? -12.892 9.525 22.398 1.00 87.94 126 GLN A N 1
ATOM 956 C CA . GLN A 1 126 ? -11.455 9.685 22.126 1.00 87.94 126 GLN A CA 1
ATOM 957 C C . GLN A 1 126 ? -10.579 9.198 23.286 1.00 87.94 126 GLN A C 1
ATOM 959 O O . GLN A 1 126 ? -9.553 8.548 23.062 1.00 87.94 126 GLN A O 1
ATOM 964 N N . LEU A 1 127 ? -10.995 9.473 24.524 1.00 85.69 127 LEU A N 1
ATOM 965 C CA . LEU A 1 127 ? -10.315 8.987 25.720 1.00 85.69 127 LEU A CA 1
ATOM 966 C C . LEU A 1 127 ? -10.310 7.455 25.754 1.00 85.69 127 LEU A C 1
ATOM 968 O O . LEU A 1 127 ? -9.251 6.853 25.931 1.00 85.69 127 LEU A O 1
ATOM 972 N N . TYR A 1 128 ? -11.458 6.820 25.496 1.00 84.38 128 TYR A N 1
ATOM 973 C CA . TYR A 1 128 ? -11.549 5.362 25.401 1.00 84.38 128 TYR A CA 1
ATOM 974 C C . TYR A 1 128 ? -10.617 4.787 24.331 1.00 84.38 128 TYR A C 1
ATOM 976 O O . TYR A 1 128 ? -9.838 3.881 24.624 1.00 84.38 128 TYR A O 1
A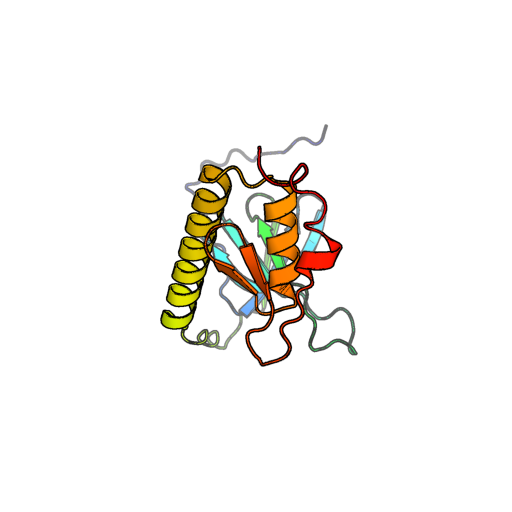TOM 984 N N . GLN A 1 129 ? -10.647 5.334 23.113 1.00 87.38 129 GLN A N 1
ATOM 985 C CA . GLN A 1 129 ? -9.778 4.889 22.017 1.00 87.38 129 GLN A CA 1
ATOM 986 C C . GLN A 1 129 ? -8.292 5.030 22.359 1.00 87.38 129 GLN A C 1
ATOM 988 O O . GLN A 1 129 ? -7.476 4.224 21.917 1.00 87.38 129 GLN A O 1
ATOM 993 N N . THR A 1 130 ? -7.930 6.046 23.143 1.00 88.19 130 THR A N 1
ATOM 994 C CA . THR A 1 130 ? -6.552 6.261 23.595 1.00 88.19 130 THR A CA 1
ATOM 995 C C . THR A 1 130 ? -6.148 5.223 24.635 1.00 88.19 130 THR A C 1
ATOM 997 O O . THR A 1 130 ? -5.108 4.588 24.491 1.00 88.19 130 THR A O 1
ATOM 1000 N N . ILE A 1 131 ? -6.990 4.993 25.643 1.00 85.75 131 ILE A N 1
ATOM 1001 C CA . ILE A 1 131 ? -6.713 4.038 26.724 1.00 85.75 131 ILE A CA 1
ATOM 1002 C C . ILE A 1 131 ? -6.659 2.600 26.196 1.00 85.75 131 ILE A C 1
ATOM 1004 O O . ILE A 1 131 ? -5.758 1.852 26.572 1.00 85.75 131 ILE A O 1
ATOM 1008 N N . LYS A 1 132 ? -7.564 2.227 25.282 1.00 85.56 132 LYS A N 1
ATOM 1009 C CA . LYS A 1 132 ? -7.648 0.882 24.686 1.00 85.56 132 LYS A CA 1
ATOM 1010 C C . LYS A 1 132 ? -6.361 0.448 23.975 1.00 85.56 132 LYS A C 1
ATOM 1012 O O . LYS A 1 132 ? -6.091 -0.744 23.879 1.00 85.56 132 LYS A O 1
ATOM 1017 N N . LYS A 1 133 ? -5.556 1.399 23.484 1.00 86.94 133 LYS A N 1
ATOM 1018 C CA . LYS A 1 133 ? -4.265 1.106 22.836 1.00 86.94 133 LYS A CA 1
ATOM 1019 C C . LYS A 1 133 ? -3.224 0.554 23.806 1.00 86.94 133 LYS A C 1
ATOM 1021 O O . LYS A 1 133 ? -2.321 -0.152 23.370 1.00 86.94 133 LYS A O 1
ATOM 1026 N N . THR A 1 134 ? -3.344 0.887 25.088 1.00 86.00 134 THR A N 1
ATOM 1027 C CA . THR A 1 134 ? -2.324 0.585 26.100 1.00 86.00 134 THR A CA 1
ATOM 1028 C C . THR A 1 134 ? -2.839 -0.374 27.168 1.00 86.00 134 THR A C 1
ATOM 1030 O O . THR A 1 134 ? -2.061 -1.146 27.719 1.00 86.00 134 THR A O 1
ATOM 1033 N N . LEU A 1 135 ? -4.140 -0.344 27.473 1.00 84.50 135 LEU A N 1
ATOM 1034 C CA . LEU A 1 135 ? -4.758 -1.122 28.545 1.00 84.50 135 LEU A CA 1
ATOM 1035 C C . LEU A 1 135 ? -5.949 -1.926 28.019 1.00 84.50 135 LEU A C 1
ATOM 1037 O O . LEU A 1 135 ? -6.710 -1.454 27.173 1.00 84.50 135 LEU A O 1
ATOM 1041 N N . LYS A 1 136 ? -6.159 -3.126 28.574 1.00 80.50 136 LYS A N 1
ATOM 1042 C CA . LYS A 1 136 ? -7.353 -3.926 28.283 1.00 80.50 136 LYS A CA 1
ATOM 1043 C C . LYS A 1 136 ? -8.557 -3.219 28.898 1.00 80.50 136 LYS A C 1
ATOM 1045 O O . LYS A 1 136 ? -8.694 -3.177 30.119 1.00 80.50 136 LYS A O 1
ATOM 1050 N N . CYS A 1 137 ? -9.430 -2.654 28.071 1.00 80.12 137 CYS A N 1
ATOM 1051 C CA . CYS A 1 137 ? -10.632 -1.984 28.547 1.00 80.12 137 CYS A CA 1
ATOM 1052 C C . CYS A 1 137 ? -11.857 -2.261 27.672 1.00 80.12 137 CYS A C 1
ATOM 1054 O O . CYS A 1 137 ? -11.755 -2.507 26.467 1.00 80.12 137 CYS A O 1
ATOM 1056 N N . ARG A 1 138 ? -13.039 -2.209 28.288 1.00 79.00 138 ARG A N 1
ATOM 1057 C CA . ARG A 1 138 ? -14.331 -2.378 27.613 1.00 79.00 138 ARG A CA 1
ATOM 1058 C C . ARG A 1 138 ? -15.375 -1.435 28.187 1.00 79.00 138 ARG A C 1
ATOM 1060 O O . ARG A 1 138 ? -15.314 -1.082 29.361 1.00 79.00 138 ARG A O 1
ATOM 1067 N N . TRP A 1 139 ? -16.354 -1.070 27.369 1.00 76.00 139 TRP A N 1
ATOM 1068 C CA . TRP A 1 139 ? -17.546 -0.401 27.874 1.00 76.00 139 TRP A CA 1
ATOM 1069 C C . TRP A 1 139 ? -18.553 -1.427 28.376 1.00 76.00 139 TRP A C 1
ATOM 1071 O O . TRP A 1 139 ? -18.814 -2.434 27.717 1.00 76.00 139 TRP A O 1
ATOM 1081 N N . VAL A 1 140 ? -19.121 -1.143 29.538 1.00 74.38 140 VAL A N 1
ATOM 1082 C CA . VAL A 1 140 ? -20.273 -1.834 30.108 1.00 74.38 140 VAL A CA 1
ATOM 1083 C C . VAL A 1 140 ? -21.288 -0.753 30.420 1.00 74.38 140 VAL A C 1
ATOM 1085 O O . VAL A 1 140 ? -21.023 0.118 31.241 1.00 74.38 140 VAL A O 1
ATOM 1088 N N . GLU A 1 141 ? -22.416 -0.788 29.714 1.00 70.75 141 GLU A N 1
ATOM 1089 C CA . GLU A 1 141 ? -23.472 0.225 29.809 1.00 70.75 141 GLU A CA 1
ATOM 1090 C C . GLU A 1 141 ? -22.976 1.645 29.488 1.00 70.75 141 GLU A C 1
ATOM 1092 O O . GLU A 1 141 ? -22.849 1.968 28.302 1.00 70.75 141 GLU A O 1
ATOM 1097 N N . ASP A 1 142 ? -22.730 2.457 30.518 1.00 70.38 142 ASP A N 1
ATOM 1098 C CA . ASP A 1 142 ? -22.261 3.847 30.507 1.00 70.38 142 ASP A CA 1
ATOM 1099 C C . ASP A 1 142 ? -20.874 4.016 31.168 1.00 70.38 142 ASP A C 1
ATOM 1101 O O . ASP A 1 142 ? -20.391 5.137 31.339 1.00 70.38 142 ASP A O 1
ATOM 1105 N N . LYS A 1 143 ? -20.205 2.912 31.528 1.00 73.62 143 LYS A N 1
ATOM 1106 C CA . LYS A 1 143 ? -18.916 2.900 32.238 1.00 73.62 143 LYS A CA 1
ATOM 1107 C C . LYS A 1 143 ? -17.835 2.191 31.436 1.00 73.62 143 LYS A C 1
ATOM 1109 O O . LYS A 1 143 ? -18.063 1.149 30.827 1.00 73.62 143 LYS A O 1
ATOM 1114 N N . MET A 1 144 ? -16.620 2.726 31.495 1.00 77.31 144 MET A N 1
ATOM 1115 C CA . MET A 1 144 ? -15.434 2.118 30.893 1.00 77.31 144 MET A CA 1
ATOM 1116 C C . MET A 1 144 ? -14.642 1.335 31.948 1.00 77.31 144 MET A C 1
ATOM 1118 O O . MET A 1 144 ? -14.015 1.919 32.826 1.00 77.31 144 MET A O 1
ATOM 1122 N N . ILE A 1 145 ? -14.630 0.010 31.851 1.00 78.38 145 ILE A N 1
ATOM 1123 C CA . ILE A 1 145 ? -13.880 -0.868 32.755 1.00 78.38 145 ILE A CA 1
ATOM 1124 C C . ILE A 1 145 ? -12.484 -1.103 32.178 1.00 78.38 145 ILE A C 1
ATOM 1126 O O . ILE A 1 145 ? -12.364 -1.439 31.002 1.00 78.38 145 ILE A O 1
ATOM 1130 N N . VAL A 1 146 ? -11.441 -0.942 32.995 1.00 77.88 146 VAL A N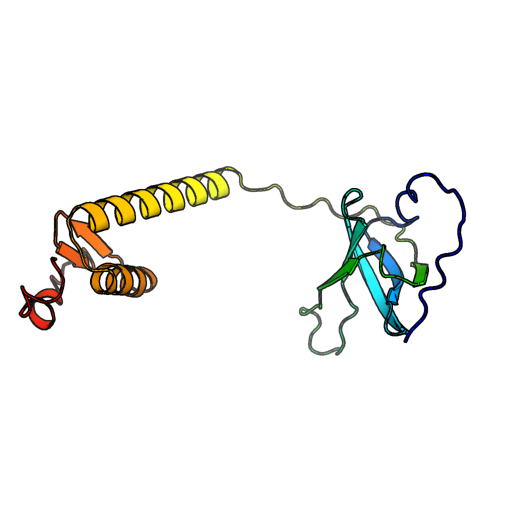 1
ATOM 1131 C CA . VAL A 1 146 ? -10.026 -1.109 32.620 1.00 77.88 146 VAL A CA 1
ATOM 1132 C C . VAL A 1 146 ? -9.392 -2.170 33.524 1.00 77.88 146 VAL A C 1
ATOM 1134 O O . VAL A 1 146 ? -9.522 -2.048 34.735 1.00 77.88 146 VAL A O 1
ATOM 1137 N N . ASN A 1 147 ? -8.693 -3.151 32.937 1.00 68.38 147 ASN A N 1
ATOM 1138 C CA . ASN A 1 147 ? -8.015 -4.286 33.585 1.00 68.38 147 ASN A CA 1
ATOM 1139 C C . ASN A 1 147 ? -8.923 -5.121 34.511 1.00 68.38 147 ASN A C 1
ATOM 1141 O O . ASN A 1 147 ? -9.198 -4.751 35.645 1.00 68.38 147 ASN A O 1
ATOM 1145 N N . GLU A 1 148 ? -9.365 -6.285 34.026 1.00 59.97 148 GLU A N 1
ATOM 1146 C CA . GLU A 1 148 ? -10.222 -7.210 34.791 1.00 59.97 148 GLU A CA 1
ATOM 1147 C C . GLU A 1 148 ? -9.466 -8.003 35.878 1.00 59.97 148 GLU A C 1
ATOM 1149 O O . GLU A 1 148 ? -10.111 -8.620 36.719 1.00 59.97 148 GLU A O 1
ATOM 1154 N N . ASP A 1 149 ? -8.130 -7.938 35.912 1.00 55.31 149 ASP A N 1
ATOM 1155 C CA . ASP A 1 149 ? -7.298 -8.658 36.882 1.00 55.31 149 ASP A CA 1
ATOM 1156 C C . ASP A 1 149 ? -7.142 -7.856 38.190 1.00 55.31 149 ASP A C 1
ATOM 1158 O O . ASP A 1 149 ? -6.248 -7.019 38.332 1.00 55.31 149 ASP A O 1
ATOM 1162 N N . ASP A 1 150 ? -8.069 -8.107 39.122 1.00 44.19 150 ASP A N 1
ATOM 1163 C CA . ASP A 1 150 ? -8.021 -8.011 40.599 1.00 44.19 150 ASP A CA 1
ATOM 1164 C C . ASP A 1 150 ? -7.463 -6.775 41.318 1.00 44.19 150 ASP A C 1
ATOM 1166 O O . ASP A 1 150 ? -7.552 -6.657 42.542 1.00 44.19 150 ASP A O 1
ATOM 1170 N N . ARG A 1 151 ? -7.016 -5.754 40.603 1.00 44.94 151 ARG A N 1
ATOM 1171 C CA . ARG A 1 151 ? -6.993 -4.395 41.127 1.00 44.94 151 ARG A CA 1
ATOM 1172 C C . ARG A 1 151 ? -8.089 -3.666 40.397 1.00 44.94 151 ARG A C 1
ATOM 1174 O O . ARG A 1 151 ? -7.872 -3.176 39.295 1.00 44.94 151 ARG A O 1
ATOM 1181 N N . LYS A 1 152 ? -9.265 -3.584 41.035 1.00 45.16 152 LYS A N 1
ATOM 1182 C CA . LYS A 1 152 ? -10.288 -2.570 40.745 1.00 45.16 152 LYS A CA 1
ATOM 1183 C C . LYS A 1 152 ? -9.639 -1.198 40.895 1.00 45.16 152 LYS A C 1
ATOM 1185 O O . LYS A 1 152 ? -9.868 -0.487 41.874 1.00 45.16 152 LYS A O 1
ATOM 1190 N N . ILE A 1 153 ? -8.799 -0.811 39.942 1.00 44.50 153 ILE A N 1
ATOM 1191 C CA . ILE A 1 153 ? -8.385 0.563 39.825 1.00 44.50 153 ILE A CA 1
ATOM 1192 C C . ILE A 1 153 ? -9.600 1.236 39.230 1.00 44.50 153 ILE A C 1
ATOM 1194 O O . ILE A 1 153 ? -9.809 1.313 38.022 1.00 44.50 153 ILE A O 1
ATOM 1198 N N . SER A 1 154 ? -10.438 1.685 40.150 1.00 46.19 154 SER A N 1
ATOM 1199 C CA . SER A 1 154 ? -11.497 2.643 39.928 1.00 46.19 154 SER A CA 1
ATOM 1200 C C . SER A 1 154 ? -10.831 3.967 39.536 1.00 46.19 154 SER A C 1
ATOM 1202 O O . SER A 1 154 ? -10.981 4.969 40.222 1.00 46.19 154 SER A O 1
ATOM 1204 N N . PHE A 1 155 ? -10.081 3.999 38.426 1.00 43.47 155 PHE A N 1
ATOM 1205 C CA . PHE A 1 155 ? -9.583 5.235 37.810 1.00 43.47 155 PHE A CA 1
ATOM 1206 C C . PHE A 1 155 ? -10.754 6.150 37.407 1.00 43.47 155 PHE A C 1
ATOM 1208 O O . PHE A 1 155 ? -10.580 7.337 37.151 1.00 43.47 155 PHE A O 1
ATOM 1215 N N . ILE A 1 156 ? -11.977 5.616 37.451 1.00 45.47 156 ILE A N 1
ATOM 1216 C CA . ILE A 1 156 ? -13.235 6.342 37.341 1.00 45.47 156 ILE A CA 1
ATOM 1217 C C . ILE A 1 156 ? -13.533 7.240 38.554 1.00 45.47 156 ILE A C 1
ATOM 1219 O O . ILE A 1 156 ? -14.290 8.184 38.380 1.00 45.47 156 ILE A O 1
ATOM 1223 N N . HIS A 1 157 ? -12.925 7.083 39.737 1.00 40.22 157 HIS A N 1
ATOM 1224 C CA . HIS A 1 157 ? -13.152 8.073 40.808 1.00 40.22 157 HIS A CA 1
ATOM 1225 C C . HIS A 1 157 ? -12.330 9.365 40.636 1.00 40.22 157 HIS A C 1
ATOM 1227 O O . HIS A 1 157 ? -12.643 10.368 41.268 1.00 40.22 157 HIS A O 1
ATOM 1233 N N . ILE A 1 158 ? -11.327 9.381 39.744 1.00 40.88 158 ILE A N 1
ATOM 1234 C CA . ILE A 1 158 ? -10.504 10.578 39.483 1.00 40.88 158 ILE A CA 1
ATOM 1235 C C . ILE A 1 158 ? -11.003 11.380 38.264 1.00 40.88 158 ILE A C 1
ATOM 1237 O O . ILE A 1 158 ? -10.693 12.561 38.156 1.00 40.88 158 ILE A O 1
ATOM 1241 N N . LEU A 1 159 ? -11.853 10.818 37.390 1.00 40.91 159 LEU A N 1
ATOM 1242 C CA . LEU A 1 159 ? -12.417 11.566 36.246 1.00 40.91 159 LEU A CA 1
ATOM 1243 C C . LEU A 1 159 ? -13.954 11.655 36.201 1.00 40.91 159 LEU A C 1
ATOM 1245 O O . LEU A 1 159 ? -14.470 12.577 35.574 1.00 40.91 159 LEU A O 1
ATOM 1249 N N . PHE A 1 160 ? -14.709 10.795 36.902 1.00 40.88 160 PHE A N 1
ATOM 1250 C CA . PHE A 1 160 ? -16.184 10.871 36.932 1.00 40.88 160 PHE A CA 1
ATOM 1251 C C . PHE A 1 160 ? -16.762 11.645 38.129 1.00 40.88 160 PHE A C 1
ATOM 1253 O O . PHE A 1 160 ? -17.970 11.607 38.354 1.00 40.88 160 PHE A O 1
ATOM 1260 N N . SER A 1 161 ? -15.952 12.437 38.844 1.00 39.12 161 SER A N 1
ATOM 1261 C CA . SER A 1 161 ? -16.503 13.524 39.677 1.00 39.12 161 SER A CA 1
ATOM 1262 C C . SER A 1 161 ? -17.152 14.633 38.820 1.00 39.12 161 SER A C 1
ATOM 1264 O O . SER A 1 161 ? -17.876 15.487 39.321 1.00 39.12 161 SER A O 1
ATOM 1266 N N . TYR A 1 162 ? -16.984 14.578 37.493 1.00 43.50 162 TYR A N 1
ATOM 1267 C CA . TYR A 1 162 ? -17.708 15.404 36.533 1.00 43.50 162 TYR A CA 1
ATOM 1268 C C . TYR A 1 162 ? -18.798 14.604 35.810 1.00 43.50 162 TYR A C 1
ATOM 1270 O O . TYR A 1 162 ? -18.703 14.325 34.614 1.00 43.50 162 TYR A O 1
ATOM 1278 N N . LYS A 1 163 ? -19.900 14.308 36.510 1.00 46.00 163 LYS A N 1
ATOM 1279 C CA . LYS A 1 163 ? -21.167 13.865 35.884 1.00 46.00 163 LYS A CA 1
ATOM 1280 C C . LYS A 1 163 ? -21.643 14.792 34.744 1.00 46.00 163 LYS A C 1
ATOM 1282 O O . LYS A 1 163 ? -22.454 14.376 33.930 1.00 46.00 163 LYS A O 1
ATOM 1287 N N . HIS A 1 164 ? -21.112 16.014 34.663 1.00 48.38 164 HIS A N 1
ATOM 1288 C CA . HIS A 1 164 ? -21.464 17.044 33.685 1.00 48.38 164 HIS A CA 1
ATOM 1289 C C . HIS A 1 164 ? -20.570 17.123 32.430 1.00 48.38 164 HIS A C 1
ATOM 1291 O O . HIS A 1 164 ? -20.828 17.971 31.583 1.00 48.38 164 HIS A O 1
ATOM 1297 N N . VAL A 1 165 ? -19.518 16.301 32.285 1.00 48.53 165 VAL A N 1
ATOM 1298 C CA . VAL A 1 165 ? -18.536 16.477 31.182 1.00 48.53 165 VAL A CA 1
ATOM 1299 C C . VAL A 1 165 ? -18.677 15.449 30.047 1.00 48.53 165 VAL A C 1
ATOM 1301 O O . VAL A 1 165 ? -18.226 15.705 28.931 1.00 48.53 165 VAL A O 1
ATOM 1304 N N . PHE A 1 166 ? -19.334 14.305 30.266 1.00 50.81 166 PHE A N 1
ATOM 1305 C CA . PHE A 1 166 ? -19.277 13.195 29.297 1.00 50.81 166 PHE A CA 1
ATOM 1306 C C . PHE A 1 166 ? -20.611 12.651 28.787 1.00 50.81 166 PHE A C 1
ATOM 1308 O O . PHE A 1 166 ? -20.584 11.873 27.836 1.00 50.81 166 PHE A O 1
ATOM 1315 N N . ILE A 1 167 ? -21.746 13.075 29.339 1.00 51.75 167 ILE A N 1
ATOM 1316 C CA . ILE A 1 167 ? -23.081 12.734 28.834 1.00 51.75 167 ILE A CA 1
ATOM 1317 C C . ILE A 1 167 ? -23.731 14.047 28.399 1.00 51.75 167 ILE A C 1
ATOM 1319 O O . ILE A 1 167 ? -23.740 15.002 29.176 1.00 51.75 167 ILE A O 1
ATOM 1323 N N . LYS A 1 168 ? -24.168 14.116 27.139 1.00 53.19 168 LYS A N 1
ATOM 1324 C CA . LYS A 1 168 ? -24.942 15.251 26.620 1.00 53.19 168 LYS A CA 1
ATOM 1325 C C . LYS A 1 168 ? -26.366 15.262 27.154 1.00 53.19 168 LYS A C 1
ATOM 1327 O O . LYS A 1 168 ? -26.947 14.163 27.263 1.00 53.19 168 LYS A O 1
#

Secondary structure (DSSP, 8-state):
-----------SSPPPPS--TT-EEEEEETTS-EEEEEEEEEETTTTEEEEEPPPSSTT-TT---EEEEEGGGEEEEEEEE---SPPPPPPPP-HHHHHHHHHHHHHHHHHHHHHHHTTB-HHHHHHHHHHHTTS-EEEETTEEEE--SS----THHHHTT-TTTSB-

pLDDT: mean 78.19, std 18.69, range [33.84, 97.38]

Radius of gyration: 26.9 Å; chains: 1; bounding box: 53×45×74 Å

Organism: Strongylocentrotus purpuratus (NCBI:txid7668)

InterPro domains:
  IPR019181 LSM12, anticodon-binding domain [PF09793] (92-148)
  IPR039683 Protein Lsm12-like [PTHR13542] (9-148)
  IPR047574 AD domain [PS52001] (91-168)
  IPR048478 LSM12, LSM domain [PF21166] (18-76)

Foldseek 3Di:
DDDDPPPPDPDDDPFQDPADAQFWKWWAFLVRDIDIFGFHDADRPQRKTKGWGDDPDPVPNVDTDIDIDRPVGTPDMDGPGHDPDDDDDDDDDPVVVVVVVVVVVVVVVVVLVVCVVQQFDPVNVVVLVVCVVPFPWDDDPNDIATDPPDPRPCVVVVPVVPPPPTGD